Protein AF-A0A0D8XP62-F1 (afdb_monomer)

Secondary structure (DSSP, 8-state):
----TT--PPPHHHH--SS-----HHHHHHHHHHHHHHTHHHHHHHHHHHHHH--GGGGHHHHHHHHHHHHHHHHHHHHHSHHHHHHHHHHHHHH-TT--S--

Nearest PDB structures (foldseek):
  8b9z-assembly1_X  TM=9.110E-01  e=1.217E-06  Drosophila melanogaster
  8esz-assembly1_A8  TM=9.089E-01  e=1.151E-06  Drosophila melanogaster
  8ugn-assembly1_1X  TM=9.691E-01  e=1.317E-05  Sus scrofa
  7vz8-assembly1_u  TM=9.635E-01  e=1.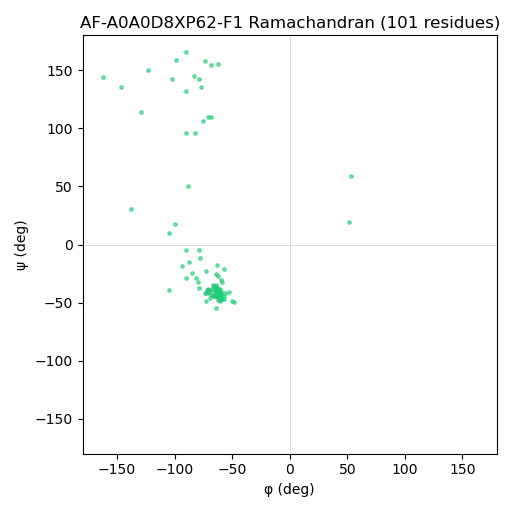940E-05  Sus scrofa
  8xnv-assembly1_X  TM=9.499E-01  e=1.276E-04  Mus musculus

Sequence (103 aa):
MAMSHDVILPSDEELTVPQEITLSTPWLKAVAPYMAKHCENVINEFMLRRKELQDPRKTLKEGAAVTACGIQFLQSLKKSCLNETDKLGNCIDNGSAKLYISP

Organism: Dictyocaulus viviparus (NCBI:txid29172)

InterPro domains:
  IPR016680 NADH dehydrogenase [ubiquinone] (complex I), alpha subcomplex, subunit 8 [PTHR13344] (15-97)

Mean predicted aligned error: 5.34 Å

Radius of gyration: 16.73 Å; Cα contacts (8 Å, |Δi|>4): 65; chains: 1; bounding box: 31×31×51 Å

Solvent-accessible surface area (backbone atoms only — not comparable to full-atom values): 6262 Å² total; per-residue (Å²): 133,84,90,54,93,87,62,86,72,81,55,72,75,76,67,61,64,99,67,77,87,89,63,56,70,36,46,46,58,60,45,41,71,60,49,49,66,75,37,38,70,50,47,50,52,35,55,48,51,42,67,73,64,72,42,73,80,83,38,45,70,43,48,51,50,37,49,52,46,50,49,56,50,51,58,50,42,58,75,74,45,43,72,61,50,50,54,48,13,54,46,19,59,74,69,36,100,81,49,55,93,64,136

pLDDT: mean 89.55, std 7.94, range [53.34, 96.75]

Foldseek 3Di:
DDDDPVDDDDDVVLVDQVDADPDDPLLCVLCVVVLCVQCVVLVVVLVVCCVVVVDVRVSSVSVSVSRVSSVVVVVVCCVPPVVVSVVSSVCQVPVDPVSDSDD

Structure (mmCIF, N/CA/C/O backbone):
data_AF-A0A0D8XP62-F1
#
_entry.id   AF-A0A0D8XP62-F1
#
loop_
_atom_site.group_PDB
_atom_site.id
_atom_site.type_symbol
_atom_site.label_atom_id
_atom_site.label_alt_id
_atom_site.label_comp_id
_atom_site.label_asym_id
_atom_site.label_entity_id
_atom_site.label_seq_id
_atom_site.pdbx_PDB_ins_code
_atom_site.Cartn_x
_atom_site.Cartn_y
_atom_site.Cartn_z
_atom_site.occupancy
_atom_site.B_iso_or_equiv
_atom_site.auth_seq_id
_atom_site.auth_comp_id
_atom_site.auth_asym_id
_atom_site.auth_atom_id
_atom_site.pdbx_PDB_model_num
ATOM 1 N N . MET A 1 1 ? -2.551 5.686 -25.147 1.00 57.47 1 MET A N 1
ATOM 2 C CA . MET A 1 1 ? -1.803 4.858 -26.117 1.00 57.47 1 MET A CA 1
ATOM 3 C C . MET A 1 1 ? -2.785 3.921 -26.787 1.00 57.47 1 MET A C 1
ATOM 5 O O . MET A 1 1 ? -3.505 3.239 -26.072 1.00 57.47 1 MET A O 1
ATOM 9 N N . ALA A 1 2 ? -2.857 3.924 -28.117 1.00 68.19 2 ALA A N 1
ATOM 10 C CA . ALA A 1 2 ? -3.522 2.851 -28.850 1.00 68.19 2 ALA A CA 1
ATOM 11 C C . ALA A 1 2 ? -2.583 1.632 -28.870 1.00 68.19 2 ALA A C 1
ATOM 13 O O . ALA A 1 2 ? -1.381 1.804 -29.065 1.00 68.19 2 ALA A O 1
ATOM 14 N N . MET A 1 3 ? -3.103 0.430 -28.618 1.00 68.94 3 MET A N 1
ATOM 15 C CA . MET A 1 3 ? -2.316 -0.807 -28.688 1.00 68.94 3 MET A CA 1
ATOM 16 C C . MET A 1 3 ? -2.095 -1.159 -30.168 1.00 68.94 3 MET A C 1
ATOM 18 O O . MET A 1 3 ? -3.044 -1.559 -30.840 1.00 68.94 3 MET A O 1
ATOM 22 N N . SER A 1 4 ? -0.880 -0.969 -30.693 1.00 80.19 4 SER A N 1
ATOM 23 C CA . SER A 1 4 ? -0.489 -1.453 -32.028 1.00 80.19 4 SER A CA 1
ATOM 24 C C . SER A 1 4 ? 0.107 -2.865 -31.947 1.00 80.19 4 SER A C 1
ATOM 26 O O . SER A 1 4 ? 0.445 -3.340 -30.865 1.00 80.19 4 SER A O 1
ATOM 28 N N . HIS A 1 5 ? 0.235 -3.558 -33.082 1.00 75.31 5 HIS A N 1
ATOM 29 C CA . HIS A 1 5 ? 0.792 -4.920 -33.138 1.00 75.31 5 HIS A CA 1
ATOM 30 C C . HIS A 1 5 ? 2.265 -5.016 -32.699 1.00 75.31 5 HIS A C 1
ATOM 32 O O . HIS A 1 5 ? 2.713 -6.092 -32.321 1.00 75.31 5 HIS A O 1
ATOM 38 N N . ASP A 1 6 ? 2.994 -3.900 -32.670 1.00 77.69 6 ASP A N 1
ATOM 39 C CA . ASP A 1 6 ? 4.413 -3.844 -32.276 1.00 77.69 6 ASP A CA 1
ATOM 40 C C . ASP A 1 6 ? 4.624 -3.877 -30.750 1.00 77.69 6 ASP A C 1
ATOM 42 O O . ASP A 1 6 ? 5.746 -3.886 -30.242 1.00 77.69 6 ASP A O 1
ATOM 46 N N . VAL A 1 7 ? 3.532 -3.850 -29.990 1.00 80.81 7 VAL A N 1
ATOM 47 C CA . VAL A 1 7 ? 3.531 -3.705 -28.540 1.00 80.81 7 VAL A CA 1
ATOM 48 C C . VAL A 1 7 ? 3.593 -5.091 -27.887 1.00 80.81 7 VAL A C 1
ATOM 50 O O . VAL A 1 7 ? 2.569 -5.727 -27.661 1.00 80.81 7 VAL A O 1
ATOM 53 N N . ILE A 1 8 ? 4.799 -5.543 -27.524 1.00 83.00 8 ILE A N 1
ATOM 54 C CA . ILE A 1 8 ? 5.026 -6.856 -26.884 1.00 83.00 8 ILE A CA 1
ATOM 55 C C . ILE A 1 8 ? 4.497 -6.843 -25.446 1.00 83.00 8 ILE A C 1
ATOM 57 O O . ILE A 1 8 ? 5.049 -6.161 -24.575 1.00 83.00 8 ILE A O 1
ATOM 61 N N . LEU A 1 9 ? 3.407 -7.566 -25.203 1.00 86.06 9 LEU A N 1
ATOM 62 C CA . LEU A 1 9 ? 2.830 -7.744 -23.873 1.00 86.06 9 LEU A CA 1
ATOM 63 C C . LEU A 1 9 ? 3.554 -8.873 -23.119 1.00 86.06 9 LEU A C 1
ATOM 65 O O . LEU A 1 9 ? 3.968 -9.844 -23.754 1.00 86.06 9 LEU A O 1
ATOM 69 N N . PRO A 1 10 ? 3.719 -8.741 -21.792 1.00 86.88 10 PRO A N 1
ATOM 70 C CA . PRO A 1 10 ? 4.232 -9.823 -20.954 1.00 86.88 10 PRO A CA 1
ATOM 71 C C . PRO A 1 10 ? 3.287 -11.031 -20.998 1.00 86.88 10 PRO A C 1
ATOM 73 O O . PRO A 1 10 ? 2.095 -10.878 -21.280 1.00 86.88 10 PRO A O 1
ATOM 76 N N . SER A 1 11 ? 3.818 -12.222 -20.725 1.00 88.62 11 SER A N 1
ATOM 77 C CA . SER A 1 11 ? 3.004 -13.438 -20.623 1.00 88.62 11 SER A CA 1
ATOM 78 C C . SER A 1 11 ? 2.191 -13.453 -19.323 1.00 88.62 11 SER A C 1
ATOM 80 O O . SER A 1 11 ? 2.558 -12.808 -18.340 1.00 88.62 11 SER A O 1
ATOM 82 N N . ASP A 1 12 ? 1.103 -14.228 -19.287 1.00 85.81 12 ASP A N 1
ATOM 83 C CA . ASP A 1 12 ? 0.270 -14.367 -18.081 1.00 85.81 12 ASP A CA 1
ATOM 84 C C . ASP A 1 12 ? 1.063 -14.926 -16.884 1.00 85.81 12 ASP A C 1
ATOM 86 O O . ASP A 1 12 ? 0.812 -14.557 -15.738 1.00 85.81 12 ASP A O 1
ATOM 90 N N . GLU A 1 13 ? 2.077 -15.754 -17.146 1.00 86.19 13 GLU A N 1
ATOM 91 C CA . GLU A 1 13 ? 2.974 -16.302 -16.121 1.00 86.19 13 GLU A CA 1
ATOM 92 C C . GLU A 1 13 ? 3.833 -15.215 -15.451 1.00 86.19 13 GLU A C 1
ATOM 94 O O . GLU A 1 13 ? 4.087 -15.265 -14.246 1.00 86.19 13 GLU A O 1
ATOM 99 N N . GLU A 1 14 ? 4.256 -14.194 -16.202 1.00 82.06 14 GLU A N 1
ATOM 100 C CA . GLU A 1 14 ? 5.008 -13.055 -15.657 1.00 82.06 14 GLU A CA 1
ATOM 101 C C . GLU A 1 14 ? 4.127 -12.118 -14.819 1.00 82.06 14 GLU A C 1
ATOM 103 O O . GLU A 1 14 ? 4.631 -11.377 -13.971 1.00 82.06 14 GLU A O 1
ATOM 108 N N . LEU A 1 15 ? 2.814 -12.146 -15.053 1.00 85.31 15 LEU A N 1
ATOM 109 C CA . LEU A 1 15 ? 1.817 -11.373 -14.314 1.00 85.31 15 LEU A CA 1
ATOM 110 C C . LEU A 1 15 ? 1.369 -12.078 -13.030 1.00 85.31 15 LEU A C 1
ATOM 112 O O . LEU A 1 15 ? 0.922 -11.410 -12.095 1.00 85.31 15 LEU A O 1
ATOM 116 N N . THR A 1 16 ? 1.488 -13.407 -12.957 1.00 83.62 16 THR A N 1
ATOM 117 C CA . THR A 1 16 ? 1.081 -14.160 -11.769 1.00 83.62 16 THR A CA 1
ATOM 118 C C . THR A 1 16 ? 1.989 -13.886 -10.574 1.00 83.62 16 THR A C 1
ATOM 120 O O . THR A 1 16 ? 3.128 -14.342 -10.494 1.00 83.62 16 THR A O 1
ATOM 123 N N . VAL A 1 17 ? 1.444 -13.176 -9.587 1.00 83.88 17 VAL A N 1
ATOM 124 C CA . VAL A 1 17 ? 2.041 -13.038 -8.256 1.00 83.88 17 VAL A CA 1
ATOM 125 C C . VAL A 1 17 ? 1.506 -14.177 -7.376 1.00 83.88 17 VAL A C 1
ATOM 127 O O . VAL A 1 17 ? 0.297 -14.397 -7.350 1.00 83.88 17 VAL A O 1
ATOM 130 N N . PRO A 1 18 ? 2.358 -14.911 -6.630 1.00 80.94 18 PRO A N 1
ATOM 131 C CA . PRO A 1 18 ? 1.935 -16.100 -5.882 1.00 80.94 18 PRO A CA 1
ATOM 132 C C . PRO A 1 18 ? 0.898 -15.808 -4.792 1.00 80.94 18 PRO A C 1
ATOM 134 O O . PRO A 1 18 ? 0.118 -16.687 -4.429 1.00 80.94 18 PRO A O 1
ATOM 137 N N . GLN A 1 19 ? 0.891 -14.588 -4.253 1.00 87.31 19 GLN A N 1
ATOM 138 C CA . GLN A 1 19 ? -0.124 -14.145 -3.313 1.00 87.31 19 GLN A CA 1
ATOM 139 C C . GLN A 1 19 ? -0.397 -12.652 -3.491 1.00 87.31 19 GLN A C 1
ATOM 141 O O . GLN A 1 19 ? 0.528 -11.852 -3.621 1.00 87.31 19 GLN A O 1
ATOM 146 N N . GLU A 1 20 ? -1.677 -12.291 -3.489 1.00 89.88 20 GLU A N 1
ATOM 147 C CA . GLU A 1 20 ? -2.140 -10.908 -3.571 1.00 89.88 20 GLU A CA 1
ATOM 148 C C . GLU A 1 20 ? -2.499 -10.351 -2.190 1.00 89.88 20 GLU A C 1
ATOM 150 O O . GLU A 1 20 ? -2.780 -11.087 -1.239 1.00 89.88 20 GLU A O 1
ATOM 155 N N . ILE A 1 21 ? -2.515 -9.022 -2.077 1.00 90.50 21 ILE A N 1
ATOM 156 C CA . ILE A 1 21 ? -2.970 -8.332 -0.869 1.00 90.50 21 ILE A CA 1
ATOM 157 C C . ILE A 1 21 ? -4.499 -8.252 -0.904 1.00 9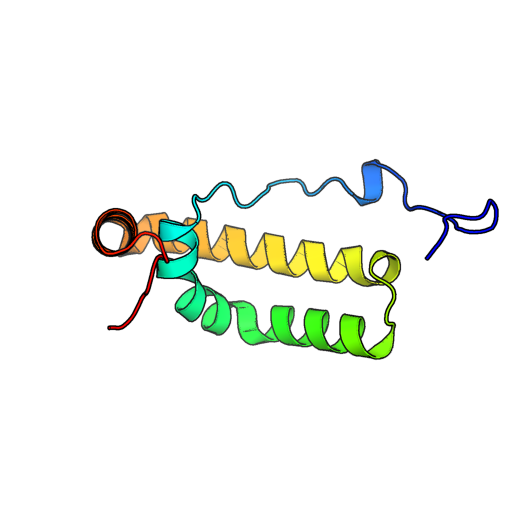0.50 21 ILE A C 1
ATOM 159 O O . ILE A 1 21 ? -5.081 -7.346 -1.493 1.00 90.50 21 ILE A O 1
ATOM 163 N N . THR A 1 22 ? -5.159 -9.197 -0.240 1.00 89.31 22 THR A N 1
ATOM 164 C CA . THR A 1 22 ? -6.626 -9.304 -0.191 1.00 89.31 22 THR A CA 1
ATOM 165 C C . THR A 1 22 ? -7.237 -8.498 0.963 1.00 89.31 22 THR A C 1
ATOM 167 O O . THR A 1 22 ? -8.004 -9.032 1.767 1.00 89.31 22 THR A O 1
ATOM 170 N N . LEU A 1 23 ? -6.863 -7.224 1.100 1.00 89.94 23 LEU A N 1
ATOM 171 C CA . LEU A 1 23 ? -7.422 -6.326 2.117 1.00 89.94 23 LEU A CA 1
ATOM 172 C C . LEU A 1 23 ? -8.458 -5.382 1.514 1.00 89.94 23 LEU A C 1
ATOM 174 O O . LEU A 1 23 ? -8.279 -4.855 0.417 1.00 89.94 23 LEU A O 1
ATOM 178 N N . SER A 1 24 ? -9.516 -5.108 2.272 1.00 91.56 24 SER A N 1
ATOM 179 C CA . SER A 1 24 ? -10.451 -4.037 1.941 1.00 91.56 24 SER A CA 1
ATOM 180 C C . SER A 1 24 ? -9.776 -2.669 2.100 1.00 91.56 24 SER A C 1
ATOM 182 O O . SER A 1 24 ? -8.834 -2.487 2.878 1.00 91.56 24 SER A O 1
ATOM 184 N N . THR A 1 25 ? -10.268 -1.673 1.364 1.00 91.69 25 THR A N 1
ATOM 185 C CA . THR A 1 25 ? -9.712 -0.312 1.365 1.00 91.69 25 THR A CA 1
ATOM 186 C C . THR A 1 25 ? -9.567 0.332 2.757 1.00 91.69 25 THR A C 1
ATOM 188 O O . THR A 1 25 ? -8.530 0.963 2.974 1.00 91.69 25 THR A O 1
ATOM 191 N N . PRO A 1 26 ? -10.512 0.194 3.716 1.00 92.88 26 PRO A N 1
ATOM 192 C CA . PRO A 1 26 ? -10.370 0.797 5.046 1.00 92.88 26 PRO A CA 1
ATOM 193 C C . PRO A 1 26 ? -9.190 0.214 5.830 1.00 92.88 26 PRO A C 1
ATOM 195 O O . PRO A 1 26 ? -8.385 0.958 6.391 1.00 92.88 26 PRO A O 1
ATOM 198 N N . TRP A 1 27 ? -9.037 -1.112 5.810 1.00 92.75 27 TRP A N 1
ATOM 199 C CA . TRP A 1 27 ? -7.933 -1.801 6.477 1.00 92.75 27 TRP A CA 1
ATOM 200 C C . TRP A 1 27 ? -6.604 -1.516 5.788 1.00 92.75 27 TRP A C 1
ATOM 202 O O . TRP A 1 27 ? -5.610 -1.270 6.465 1.00 92.75 27 TRP A O 1
ATOM 212 N N . LEU A 1 28 ? -6.581 -1.467 4.452 1.00 93.19 28 LEU A N 1
ATOM 213 C CA . LEU A 1 28 ? -5.377 -1.090 3.716 1.00 93.19 28 LEU A CA 1
ATOM 214 C C . LEU A 1 28 ? -4.930 0.331 4.079 1.00 93.19 28 LEU A C 1
ATOM 216 O O . LEU A 1 28 ? -3.746 0.564 4.306 1.00 93.19 28 LEU A O 1
ATOM 220 N N . LYS A 1 29 ? -5.871 1.274 4.191 1.00 91.88 29 LYS A N 1
ATOM 221 C CA . LYS A 1 29 ? -5.591 2.642 4.642 1.00 91.88 29 LYS A CA 1
ATOM 222 C C . LYS A 1 29 ? -5.058 2.675 6.076 1.00 91.88 29 LYS A C 1
ATOM 224 O O . LYS A 1 29 ? -4.069 3.360 6.319 1.00 91.88 29 LYS A O 1
ATOM 229 N N . ALA A 1 30 ? -5.646 1.903 6.990 1.00 92.25 30 ALA A N 1
ATOM 230 C CA . ALA A 1 30 ? -5.181 1.806 8.376 1.00 92.25 30 ALA A CA 1
ATOM 231 C C . ALA A 1 30 ? -3.702 1.389 8.475 1.00 92.25 30 ALA A C 1
ATOM 233 O O . ALA A 1 30 ? -2.945 1.940 9.272 1.00 92.25 30 ALA A O 1
ATOM 234 N N . VAL A 1 31 ? -3.279 0.430 7.645 1.00 93.38 31 VAL A N 1
ATOM 235 C CA . VAL A 1 31 ? -1.931 -0.162 7.706 1.00 93.38 31 VAL A CA 1
ATOM 236 C C . VAL A 1 31 ? -0.916 0.500 6.773 1.00 93.38 31 VAL A C 1
ATOM 238 O O . VAL A 1 31 ? 0.288 0.359 6.989 1.00 93.38 31 VAL A O 1
ATOM 241 N N . ALA A 1 32 ? -1.375 1.242 5.761 1.00 92.69 32 ALA A N 1
ATOM 242 C CA . ALA A 1 32 ? -0.546 1.882 4.740 1.00 92.69 32 ALA A CA 1
ATOM 243 C C . ALA A 1 32 ? 0.652 2.686 5.282 1.00 92.69 32 ALA A C 1
ATOM 245 O O . ALA A 1 32 ? 1.755 2.454 4.785 1.00 92.69 32 ALA A O 1
ATOM 246 N N . PRO A 1 33 ? 0.517 3.592 6.275 1.00 92.12 33 PRO A N 1
ATOM 247 C CA . PRO A 1 33 ? 1.664 4.370 6.754 1.00 92.12 33 PRO A CA 1
ATOM 248 C C . PRO A 1 33 ? 2.744 3.491 7.403 1.00 92.12 33 PRO A C 1
ATOM 250 O O . PRO A 1 33 ? 3.938 3.737 7.232 1.00 92.12 33 PRO A O 1
ATOM 253 N N . TYR A 1 34 ? 2.342 2.427 8.098 1.00 93.25 34 TYR A N 1
ATOM 254 C CA . TYR A 1 34 ? 3.268 1.488 8.730 1.00 93.25 34 TYR A CA 1
ATOM 255 C C . TYR A 1 34 ? 3.946 0.585 7.699 1.00 93.25 34 TYR A C 1
ATOM 257 O O . TYR A 1 34 ? 5.159 0.382 7.753 1.00 93.25 34 TYR A O 1
ATOM 265 N N . MET A 1 35 ? 3.181 0.107 6.715 1.00 94.69 35 MET A N 1
ATOM 266 C CA . MET A 1 35 ? 3.710 -0.672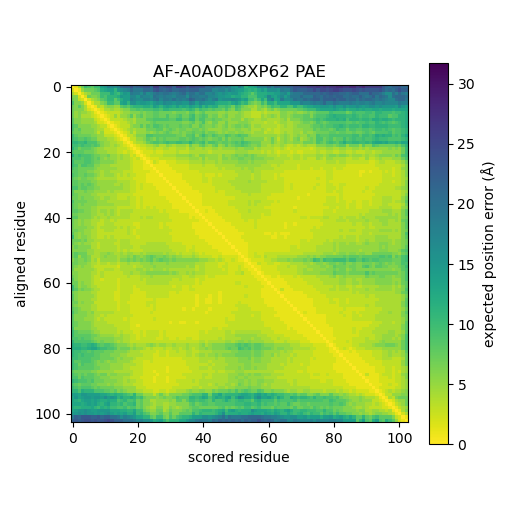 5.599 1.00 94.69 35 MET A CA 1
ATOM 267 C C . MET A 1 35 ? 4.703 0.151 4.772 1.00 94.69 35 MET A C 1
ATOM 269 O O . MET A 1 35 ? 5.760 -0.358 4.408 1.00 94.69 35 MET A O 1
ATOM 273 N N . ALA A 1 36 ? 4.406 1.432 4.529 1.00 94.06 36 ALA A N 1
ATOM 274 C CA . ALA A 1 36 ? 5.300 2.346 3.825 1.00 94.06 36 ALA A CA 1
ATOM 275 C C . ALA A 1 36 ? 6.638 2.498 4.553 1.00 94.06 36 ALA A C 1
ATOM 277 O O . ALA A 1 36 ? 7.683 2.486 3.909 1.00 94.06 36 ALA A O 1
ATOM 278 N N . LYS A 1 37 ? 6.620 2.580 5.891 1.00 95.25 37 LYS A N 1
ATOM 279 C CA . LYS A 1 37 ? 7.856 2.658 6.671 1.00 95.25 37 LYS A CA 1
ATOM 280 C C . LYS A 1 37 ? 8.637 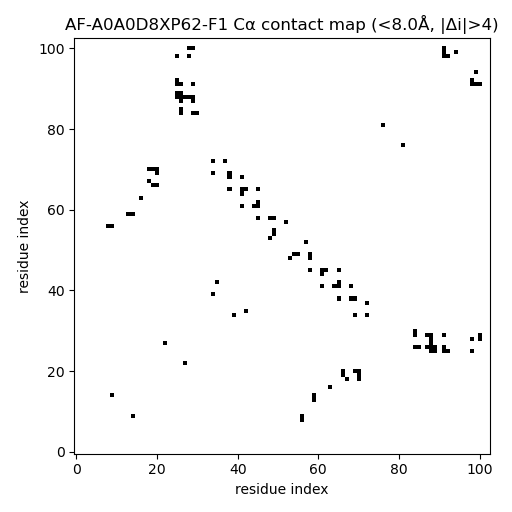1.345 6.673 1.00 95.25 37 LYS A C 1
ATOM 282 O O . LYS A 1 37 ? 9.861 1.363 6.602 1.00 95.25 37 LYS A O 1
ATOM 287 N N . HIS A 1 38 ? 7.943 0.212 6.760 1.00 95.81 38 HIS A N 1
ATOM 288 C CA . HIS A 1 38 ? 8.582 -1.103 6.794 1.00 95.81 38 HIS A CA 1
ATOM 289 C C . HIS A 1 38 ? 9.211 -1.483 5.445 1.00 95.81 38 HIS A C 1
ATOM 291 O O . HIS A 1 38 ? 10.332 -1.980 5.401 1.00 95.81 38 HIS A O 1
ATOM 297 N N . CYS A 1 39 ? 8.509 -1.205 4.346 1.00 96.75 39 CYS A N 1
ATOM 298 C CA . CYS A 1 39 ? 8.910 -1.560 2.984 1.00 96.75 39 CYS A CA 1
ATOM 299 C C . CYS A 1 39 ? 9.552 -0.393 2.212 1.00 96.75 39 CYS A C 1
ATOM 301 O O . CYS A 1 39 ? 9.637 -0.448 0.985 1.00 96.75 39 CYS A O 1
ATOM 303 N N . GLU A 1 40 ? 10.009 0.653 2.909 1.00 96.31 40 GLU A N 1
ATOM 304 C CA . GLU A 1 40 ? 10.483 1.922 2.335 1.00 96.31 40 GLU A CA 1
ATOM 305 C C . GLU A 1 40 ? 11.511 1.716 1.212 1.00 96.31 40 GLU A C 1
ATOM 307 O O . GLU A 1 40 ? 11.346 2.243 0.114 1.00 96.31 40 GLU A O 1
ATOM 312 N N . ASN A 1 41 ? 12.528 0.883 1.446 1.00 96.00 41 ASN A N 1
ATOM 313 C CA . ASN A 1 41 ? 13.597 0.637 0.474 1.00 96.00 41 ASN A CA 1
ATOM 314 C C . ASN A 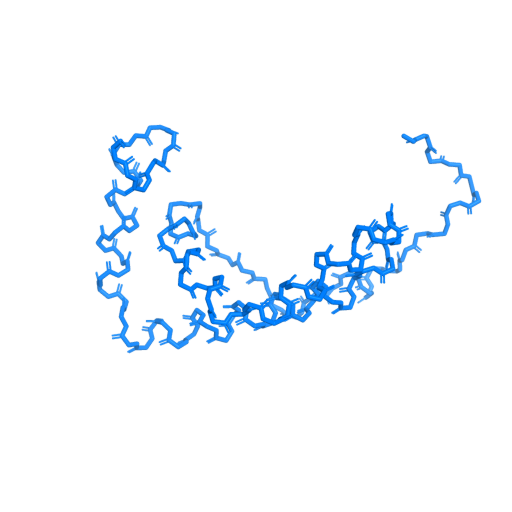1 41 ? 13.072 0.025 -0.835 1.00 96.00 41 ASN A C 1
ATOM 316 O O . ASN A 1 41 ? 13.419 0.489 -1.919 1.00 96.00 41 ASN A O 1
ATOM 320 N N . VAL A 1 42 ? 12.204 -0.985 -0.732 1.00 96.25 42 VAL A N 1
ATOM 321 C CA . VAL A 1 42 ? 11.654 -1.714 -1.888 1.00 96.25 42 VAL A CA 1
ATOM 322 C C . VAL A 1 42 ? 10.672 -0.834 -2.662 1.00 96.25 42 VAL A C 1
ATOM 324 O O . VAL A 1 42 ? 10.681 -0.806 -3.892 1.00 96.25 42 VAL A O 1
ATOM 327 N N . ILE A 1 43 ? 9.849 -0.064 -1.942 1.00 95.81 43 ILE A N 1
ATOM 328 C CA . ILE A 1 43 ? 8.903 0.884 -2.539 1.00 95.81 43 ILE A CA 1
ATOM 329 C C . ILE A 1 43 ? 9.656 1.992 -3.277 1.00 95.81 43 ILE A C 1
ATOM 331 O O . ILE A 1 43 ? 9.295 2.324 -4.406 1.00 95.81 43 ILE A O 1
ATOM 335 N N . ASN A 1 44 ? 10.710 2.546 -2.678 1.00 96.19 44 ASN A N 1
ATOM 336 C CA . ASN A 1 44 ? 11.507 3.597 -3.300 1.00 96.19 44 ASN A CA 1
ATOM 337 C C . ASN A 1 44 ? 12.187 3.109 -4.583 1.00 96.19 44 ASN A C 1
ATOM 339 O O . ASN A 1 44 ? 12.162 3.827 -5.581 1.00 96.19 44 ASN A O 1
ATOM 343 N N . GLU A 1 45 ? 12.727 1.887 -4.597 1.00 95.88 45 GLU A N 1
ATOM 344 C CA . GLU A 1 45 ? 13.309 1.302 -5.809 1.00 95.88 45 GLU A CA 1
ATOM 345 C C . GLU A 1 45 ? 12.262 1.137 -6.922 1.00 95.88 45 GLU A C 1
ATOM 347 O O . GLU A 1 45 ? 12.486 1.572 -8.055 1.00 95.88 45 GLU A O 1
ATOM 352 N N . PHE A 1 46 ? 11.089 0.583 -6.597 1.00 96.50 46 PHE A N 1
ATOM 353 C CA . PHE A 1 46 ? 9.991 0.446 -7.556 1.00 96.50 46 PHE A CA 1
ATOM 354 C C . PHE A 1 46 ? 9.545 1.805 -8.115 1.00 96.50 46 PHE A C 1
ATOM 356 O O . PHE A 1 46 ? 9.397 1.970 -9.329 1.00 96.50 46 PHE A O 1
ATOM 363 N N . MET A 1 47 ? 9.359 2.800 -7.244 1.00 95.56 47 MET A N 1
ATOM 364 C CA . MET A 1 47 ? 8.917 4.137 -7.645 1.00 95.56 47 MET A CA 1
ATOM 365 C C . MET A 1 47 ? 9.970 4.865 -8.487 1.00 95.56 47 MET A C 1
ATOM 367 O O . MET A 1 47 ? 9.604 5.558 -9.441 1.00 95.56 47 MET A O 1
ATOM 371 N N . LEU A 1 48 ? 11.260 4.684 -8.183 1.00 95.56 48 LEU A N 1
ATOM 372 C CA . LEU A 1 48 ? 12.360 5.237 -8.971 1.00 95.56 48 LEU A CA 1
ATOM 373 C C . LEU A 1 48 ? 12.375 4.630 -10.377 1.00 95.56 48 LEU A C 1
ATOM 375 O O . LEU A 1 48 ? 12.250 5.371 -11.353 1.00 95.56 48 LEU A O 1
ATOM 379 N N . ARG A 1 49 ? 12.411 3.294 -10.493 1.00 94.25 49 ARG A N 1
ATOM 380 C CA . ARG A 1 49 ? 12.433 2.618 -11.802 1.00 94.25 49 ARG A CA 1
ATOM 381 C C . ARG A 1 49 ? 11.202 2.933 -12.637 1.00 94.25 49 ARG A C 1
ATOM 383 O O . ARG A 1 49 ? 11.310 3.153 -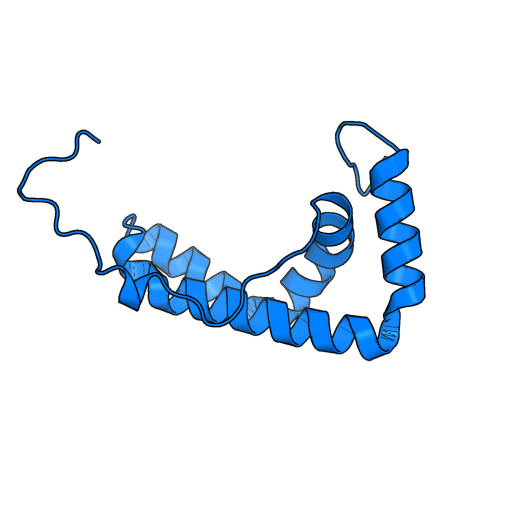13.841 1.00 94.25 49 ARG A O 1
ATOM 390 N N . ARG A 1 50 ? 10.026 3.007 -12.009 1.00 94.94 50 ARG A N 1
ATOM 391 C CA . ARG A 1 50 ? 8.787 3.395 -12.691 1.00 94.94 50 ARG A CA 1
ATOM 392 C C . ARG A 1 50 ? 8.870 4.806 -13.271 1.00 94.94 50 ARG A C 1
ATOM 394 O O . ARG A 1 50 ? 8.353 5.043 -14.363 1.00 94.94 50 ARG A O 1
ATOM 401 N N . LYS A 1 51 ? 9.511 5.737 -12.559 1.00 94.69 51 LYS A N 1
ATOM 402 C CA . LYS A 1 51 ? 9.704 7.114 -13.025 1.00 94.69 51 LYS A CA 1
ATOM 403 C C . LYS A 1 51 ? 10.722 7.200 -14.165 1.00 94.69 51 LYS A C 1
ATOM 405 O O . LYS A 1 51 ? 10.497 7.974 -15.091 1.00 94.69 51 LYS A O 1
ATOM 410 N N . GLU A 1 52 ? 11.801 6.424 -14.098 1.00 94.81 52 GLU A N 1
ATOM 411 C CA . GLU A 1 52 ? 12.872 6.405 -15.104 1.00 94.81 52 GLU A CA 1
ATOM 412 C C . GLU A 1 52 ? 12.442 5.726 -16.408 1.00 94.81 52 GLU A C 1
ATOM 414 O O . GLU A 1 52 ? 12.638 6.275 -17.489 1.00 94.81 52 GLU A O 1
ATOM 419 N N . LEU A 1 53 ? 11.840 4.539 -16.312 1.00 91.56 53 LEU A N 1
ATOM 420 C CA . LEU A 1 53 ? 11.502 3.718 -17.476 1.00 91.56 53 LEU A CA 1
ATOM 421 C C . LEU A 1 53 ? 10.203 4.157 -18.154 1.00 91.56 53 LEU A C 1
ATOM 423 O O . LEU A 1 53 ? 10.041 3.917 -19.348 1.00 91.56 53 LEU A O 1
ATOM 427 N N . GLN A 1 54 ? 9.272 4.746 -17.392 1.00 89.88 54 GLN A N 1
ATOM 428 C CA . GLN A 1 54 ? 7.921 5.128 -17.834 1.00 89.88 54 GLN A CA 1
ATOM 429 C C . GLN A 1 54 ? 7.123 4.006 -18.530 1.00 89.88 54 GLN A C 1
ATOM 431 O O . GLN A 1 54 ? 6.128 4.269 -19.202 1.00 89.88 54 GLN A O 1
ATOM 436 N N . ASP A 1 55 ? 7.523 2.750 -18.330 1.00 88.06 55 ASP A N 1
ATOM 437 C CA . ASP A 1 55 ? 6.899 1.561 -18.901 1.00 88.06 55 ASP A CA 1
ATOM 438 C C . ASP A 1 55 ? 6.621 0.545 -17.780 1.00 88.06 55 ASP A C 1
ATOM 440 O O . ASP A 1 55 ? 7.570 0.029 -17.178 1.00 88.06 55 ASP A O 1
ATOM 444 N N . PRO A 1 56 ? 5.344 0.239 -17.476 1.00 88.06 56 PRO A N 1
ATOM 445 C CA . PRO A 1 56 ? 4.989 -0.652 -16.374 1.00 88.06 56 PRO A CA 1
ATOM 446 C C . PRO A 1 56 ? 5.480 -2.094 -16.571 1.00 88.06 56 PRO A C 1
ATOM 448 O O . PRO A 1 56 ? 5.720 -2.788 -15.582 1.00 88.06 56 PRO A O 1
ATOM 451 N N . ARG A 1 57 ? 5.679 -2.548 -17.817 1.00 89.12 57 ARG A N 1
ATOM 452 C CA . ARG A 1 57 ? 6.077 -3.938 -18.123 1.00 89.12 57 ARG A CA 1
ATOM 453 C C . ARG A 1 57 ? 7.472 -4.258 -17.613 1.00 89.12 57 ARG A C 1
ATOM 455 O O . ARG A 1 57 ? 7.744 -5.358 -17.150 1.00 89.12 57 ARG A O 1
ATOM 462 N N . LYS A 1 58 ? 8.352 -3.262 -17.655 1.00 89.12 58 LYS A N 1
ATOM 463 C CA . LYS A 1 58 ? 9.739 -3.391 -17.204 1.00 89.12 58 LYS A CA 1
ATOM 464 C C . LYS A 1 58 ? 9.873 -3.331 -15.683 1.00 89.12 58 LYS A C 1
ATOM 466 O O . LYS A 1 58 ? 10.940 -3.654 -15.180 1.00 89.12 58 LYS A O 1
ATOM 471 N N . THR A 1 59 ? 8.808 -2.938 -14.978 1.00 92.12 59 THR A N 1
ATOM 472 C CA . THR A 1 59 ? 8.784 -2.781 -13.515 1.00 92.12 59 THR A CA 1
ATOM 473 C C . THR A 1 59 ? 8.035 -3.892 -12.773 1.00 92.12 59 THR A C 1
ATOM 475 O O . THR A 1 59 ? 7.745 -3.765 -11.583 1.00 92.12 59 THR A O 1
ATOM 478 N N . LEU A 1 60 ? 7.656 -4.972 -13.470 1.00 91.88 60 LEU A N 1
ATOM 479 C CA . LEU A 1 60 ? 6.860 -6.060 -12.886 1.00 91.88 60 LEU A CA 1
ATOM 480 C C . LEU A 1 60 ? 7.606 -6.795 -11.764 1.00 91.88 60 LEU A C 1
ATOM 482 O O . LEU A 1 60 ? 7.000 -7.150 -10.755 1.00 91.88 60 LEU A O 1
ATOM 486 N N . LYS A 1 61 ? 8.926 -6.970 -11.896 1.00 91.19 61 LYS A N 1
ATOM 487 C CA . LYS A 1 61 ? 9.753 -7.681 -10.906 1.00 91.19 61 LYS A CA 1
ATOM 488 C C . LYS A 1 61 ? 9.815 -6.931 -9.576 1.00 91.19 61 LYS A C 1
ATOM 490 O O . LYS A 1 61 ? 9.667 -7.517 -8.508 1.00 91.19 61 LYS A O 1
ATOM 495 N N . GLU A 1 62 ? 10.003 -5.624 -9.648 1.00 93.19 62 GLU A N 1
ATOM 496 C CA . GLU A 1 62 ? 10.065 -4.719 -8.507 1.00 93.19 62 GLU A CA 1
ATOM 497 C C . GLU A 1 62 ? 8.676 -4.562 -7.885 1.00 93.19 62 GLU A C 1
ATOM 499 O O . GLU A 1 62 ? 8.545 -4.568 -6.663 1.00 93.19 62 GLU A O 1
ATOM 504 N N . GLY A 1 63 ? 7.624 -4.513 -8.709 1.00 92.62 63 GLY A N 1
ATOM 505 C CA . GLY A 1 63 ? 6.239 -4.547 -8.238 1.00 92.62 63 GLY A CA 1
ATOM 506 C C . GLY A 1 63 ? 5.925 -5.820 -7.445 1.00 92.62 63 G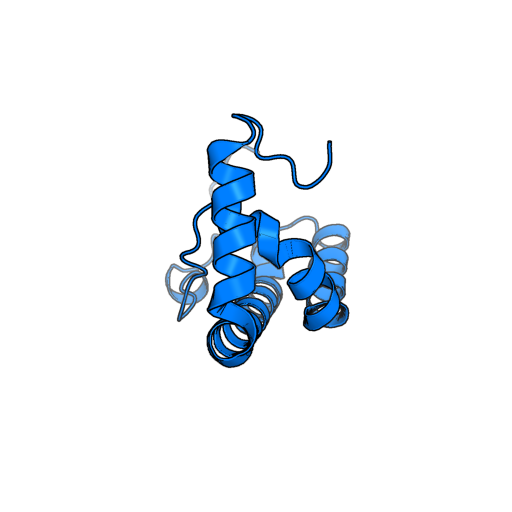LY A C 1
ATOM 507 O O . GLY A 1 63 ? 5.367 -5.743 -6.350 1.00 92.62 63 GLY A O 1
ATOM 508 N N . ALA A 1 64 ? 6.352 -6.986 -7.939 1.00 93.12 64 ALA A N 1
ATOM 509 C CA . ALA A 1 64 ? 6.211 -8.252 -7.222 1.00 93.12 64 ALA A CA 1
ATOM 510 C C . ALA A 1 64 ? 6.9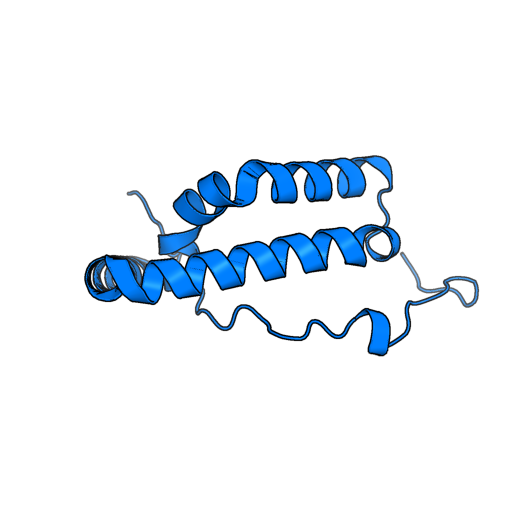76 -8.249 -5.886 1.00 93.12 64 ALA A C 1
ATOM 512 O O . ALA A 1 64 ? 6.458 -8.739 -4.880 1.00 93.12 64 ALA A O 1
ATOM 513 N N . ALA A 1 65 ? 8.167 -7.641 -5.839 1.00 93.62 65 ALA A N 1
ATOM 514 C CA . ALA A 1 65 ? 8.931 -7.479 -4.602 1.00 93.62 65 ALA A CA 1
ATOM 515 C C . ALA A 1 65 ? 8.210 -6.581 -3.577 1.00 93.62 65 ALA A C 1
ATOM 517 O O . ALA A 1 65 ? 8.185 -6.907 -2.387 1.00 93.62 65 ALA A O 1
ATOM 518 N N . VAL A 1 66 ? 7.573 -5.490 -4.023 1.00 94.94 66 VAL A N 1
ATOM 519 C CA . VAL A 1 66 ? 6.742 -4.632 -3.157 1.00 94.94 66 VAL A CA 1
ATOM 520 C C . VAL A 1 66 ? 5.573 -5.427 -2.571 1.00 94.94 66 VAL A C 1
ATOM 522 O O . VAL A 1 66 ? 5.355 -5.385 -1.359 1.00 94.94 66 VAL A O 1
ATOM 525 N N . THR A 1 67 ? 4.853 -6.192 -3.397 1.00 94.25 67 THR A N 1
ATOM 526 C CA . THR A 1 67 ? 3.727 -7.024 -2.942 1.00 94.25 67 THR A CA 1
ATOM 527 C C . THR A 1 67 ? 4.180 -8.088 -1.943 1.00 94.25 67 THR A C 1
ATOM 529 O O . THR A 1 67 ? 3.548 -8.265 -0.900 1.00 94.25 67 THR A O 1
ATOM 532 N N . ALA A 1 68 ? 5.317 -8.742 -2.199 1.00 94.31 68 ALA A N 1
ATOM 533 C CA . ALA A 1 68 ? 5.897 -9.721 -1.284 1.00 94.31 68 ALA A CA 1
ATOM 534 C C . ALA A 1 68 ? 6.259 -9.100 0.078 1.00 94.31 68 ALA A C 1
ATOM 536 O O . ALA A 1 68 ? 5.927 -9.673 1.118 1.00 94.31 68 ALA A O 1
ATOM 537 N N . CYS A 1 69 ? 6.870 -7.908 0.089 1.00 95.56 69 CYS A N 1
ATOM 538 C CA . CYS A 1 69 ? 7.167 -7.181 1.327 1.00 95.56 69 CYS A CA 1
ATOM 539 C C . CYS A 1 69 ? 5.886 -6.810 2.090 1.00 95.56 69 CYS A C 1
ATOM 541 O O . CYS A 1 69 ? 5.793 -7.028 3.300 1.00 95.56 69 CYS A O 1
ATOM 543 N N . GLY A 1 70 ? 4.865 -6.319 1.378 1.00 95.00 70 GLY A N 1
ATOM 544 C CA . GLY A 1 70 ? 3.563 -6.003 1.961 1.00 95.00 70 GLY A CA 1
ATOM 545 C C . GLY A 1 70 ? 2.924 -7.212 2.644 1.00 95.00 70 GLY A C 1
ATOM 546 O O . GLY A 1 70 ? 2.467 -7.109 3.778 1.00 95.00 70 GLY A O 1
ATOM 547 N N . ILE A 1 71 ? 2.959 -8.388 2.015 1.00 94.94 71 ILE A N 1
ATOM 548 C CA . ILE A 1 71 ? 2.390 -9.614 2.593 1.00 94.94 71 ILE A CA 1
ATOM 549 C C . ILE A 1 71 ? 3.139 -10.050 3.849 1.00 94.94 71 ILE A C 1
ATOM 551 O O . ILE A 1 71 ? 2.500 -10.373 4.851 1.00 94.94 71 ILE A O 1
ATOM 555 N N . GLN A 1 72 ? 4.472 -10.031 3.832 1.00 94.25 72 GLN A N 1
ATOM 556 C CA . GLN A 1 72 ? 5.273 -10.359 5.015 1.00 94.25 72 GLN A CA 1
ATOM 557 C C . GLN A 1 72 ? 4.958 -9.413 6.180 1.00 94.25 72 GLN A C 1
ATOM 559 O O . GLN A 1 72 ? 4.761 -9.861 7.315 1.00 94.25 72 GLN A O 1
ATOM 564 N N . PHE A 1 73 ? 4.827 -8.116 5.892 1.00 94.75 73 PHE A N 1
ATOM 565 C CA . PHE A 1 73 ? 4.417 -7.123 6.877 1.00 94.75 73 PHE A CA 1
ATOM 566 C C . PHE A 1 73 ? 3.019 -7.420 7.436 1.00 94.75 73 PHE A C 1
ATOM 568 O O . PHE A 1 73 ? 2.847 -7.471 8.652 1.00 94.75 73 PHE A O 1
ATOM 575 N N . LEU A 1 74 ? 2.033 -7.690 6.578 1.00 94.31 74 LEU A N 1
ATOM 576 C CA . LEU A 1 74 ? 0.663 -8.001 6.998 1.00 94.31 74 LEU A CA 1
ATOM 577 C C . LEU A 1 74 ? 0.579 -9.286 7.830 1.00 94.31 74 LEU A C 1
ATOM 579 O O . LEU A 1 74 ? -0.163 -9.338 8.811 1.00 94.31 74 LEU A O 1
ATOM 583 N N . GLN A 1 75 ? 1.361 -10.312 7.490 1.00 94.00 75 GLN A N 1
ATOM 584 C CA . GLN A 1 75 ? 1.455 -11.542 8.280 1.00 94.00 75 GLN A CA 1
ATOM 585 C C . GLN A 1 75 ? 2.044 -11.286 9.673 1.00 94.00 75 GLN A C 1
ATOM 587 O O . GLN A 1 75 ? 1.591 -11.891 10.645 1.00 94.00 75 GLN A O 1
ATOM 592 N N . SER A 1 76 ? 3.035 -10.399 9.782 1.00 94.56 76 SER A N 1
ATOM 593 C CA . SER A 1 76 ? 3.611 -9.983 11.065 1.00 94.56 76 SER A CA 1
ATOM 594 C C . SER A 1 76 ? 2.622 -9.146 11.883 1.00 94.56 76 SER A C 1
ATOM 596 O O . SER A 1 76 ? 2.378 -9.430 13.057 1.00 94.56 76 SER A O 1
ATOM 598 N N . LEU A 1 77 ? 1.968 -8.175 11.243 1.00 93.69 77 LEU A N 1
ATOM 599 C CA . LEU A 1 77 ? 0.982 -7.301 11.872 1.00 93.69 77 LEU A CA 1
ATOM 600 C C . LEU A 1 77 ? -0.207 -8.096 12.424 1.00 93.69 77 LEU A C 1
ATOM 602 O O . LEU A 1 77 ? -0.628 -7.870 13.556 1.00 93.69 77 LEU A O 1
ATOM 606 N N . LYS A 1 78 ? -0.688 -9.087 11.666 1.00 92.62 78 LYS A N 1
ATOM 607 C CA . LYS A 1 78 ? -1.750 -10.006 12.092 1.00 92.62 78 LYS A CA 1
ATOM 608 C C . LYS A 1 78 ? -1.389 -10.794 13.357 1.00 92.62 78 LYS A C 1
ATOM 610 O O . LYS A 1 78 ? -2.277 -11.123 14.136 1.00 92.62 78 LYS A O 1
ATOM 615 N N . LYS A 1 79 ? -0.111 -11.121 13.566 1.00 94.44 79 LYS A N 1
ATOM 616 C CA . LYS A 1 79 ? 0.343 -11.862 14.756 1.00 94.44 79 LYS A CA 1
ATOM 617 C C . LYS A 1 79 ? 0.475 -10.966 15.987 1.00 94.44 79 LYS A C 1
ATOM 619 O O . LYS A 1 79 ? 0.254 -11.448 17.092 1.00 94.44 79 LYS A O 1
ATOM 624 N N . SER A 1 80 ? 0.830 -9.697 15.795 1.00 93.88 80 SER A N 1
ATOM 625 C CA . SER A 1 80 ? 1.224 -8.806 16.893 1.00 93.88 80 SER A CA 1
ATOM 626 C C . SER A 1 80 ? 0.157 -7.780 17.286 1.00 93.88 80 SER A C 1
ATOM 628 O O . SER A 1 80 ? 0.003 -7.504 18.470 1.00 93.88 80 SER A O 1
ATOM 630 N N . CYS A 1 81 ? -0.562 -7.195 16.321 1.00 93.25 81 CYS A N 1
ATOM 631 C CA . CYS A 1 81 ? -1.371 -5.977 16.512 1.00 93.25 81 CYS A CA 1
ATOM 632 C C . CYS A 1 81 ? -2.742 -6.044 15.815 1.00 93.25 81 CYS A C 1
ATOM 634 O O . CYS A 1 81 ? -3.262 -5.034 15.327 1.00 93.25 81 CYS A O 1
ATOM 636 N N . LEU A 1 82 ? -3.311 -7.245 15.686 1.00 93.56 82 LEU A N 1
ATOM 637 C CA . LEU A 1 82 ? -4.565 -7.446 14.958 1.00 93.56 82 LEU A CA 1
ATOM 638 C C . LEU A 1 82 ? -5.728 -6.658 15.576 1.00 93.56 82 LEU A C 1
ATOM 640 O O . LEU A 1 82 ? -6.455 -5.984 14.854 1.00 93.56 82 LEU A O 1
ATOM 644 N N . ASN A 1 83 ? -5.862 -6.672 16.902 1.00 95.31 83 ASN A N 1
ATOM 645 C CA . ASN A 1 83 ? -6.995 -6.050 17.592 1.00 95.31 83 ASN A CA 1
ATOM 646 C C . ASN A 1 83 ? -7.038 -4.526 17.397 1.00 95.31 83 ASN A C 1
ATOM 648 O O . ASN A 1 83 ? -8.105 -3.933 17.251 1.00 95.31 83 ASN A O 1
ATOM 652 N N . GLU A 1 84 ? -5.881 -3.877 17.422 1.00 93.38 84 GLU A N 1
ATOM 653 C CA . GLU A 1 84 ? -5.723 -2.436 17.241 1.00 93.38 84 GLU A CA 1
ATOM 654 C C . GLU A 1 84 ? -5.959 -2.050 15.782 1.00 93.38 84 GLU A C 1
ATOM 656 O O . GLU A 1 84 ? -6.652 -1.070 15.499 1.00 93.38 84 GLU A O 1
ATOM 661 N N . THR A 1 85 ? -5.433 -2.864 14.864 1.00 92.44 85 THR A N 1
ATOM 662 C CA . THR A 1 85 ? -5.616 -2.678 13.423 1.00 92.44 85 THR A CA 1
ATOM 663 C C . THR A 1 85 ? -7.089 -2.799 13.041 1.00 92.44 85 THR A C 1
ATOM 665 O O . THR A 1 85 ? -7.593 -1.959 12.300 1.00 92.44 85 THR A O 1
ATOM 668 N N . ASP A 1 86 ? -7.808 -3.777 13.598 1.00 94.31 86 ASP A N 1
ATOM 669 C CA . ASP A 1 86 ? -9.238 -3.958 13.346 1.00 94.31 86 ASP A CA 1
ATOM 670 C C . ASP A 1 86 ? -10.073 -2.811 13.911 1.00 94.31 86 ASP A C 1
ATOM 672 O O . ASP A 1 86 ? -11.006 -2.343 13.259 1.00 94.31 86 ASP A O 1
ATOM 676 N N . LYS A 1 87 ? -9.735 -2.294 15.097 1.00 94.25 87 LYS A N 1
ATOM 677 C CA . LYS A 1 87 ? -10.409 -1.106 15.648 1.00 94.25 87 LYS A CA 1
ATOM 678 C C . LYS A 1 87 ? -10.236 0.109 14.737 1.00 94.25 87 LYS A C 1
ATOM 680 O O . LYS A 1 87 ? -11.209 0.818 14.482 1.00 94.25 87 LYS A O 1
ATOM 685 N N . LEU A 1 88 ? -9.023 0.338 14.230 1.00 91.69 88 LEU A N 1
ATOM 686 C CA . LEU A 1 88 ? -8.747 1.448 13.319 1.00 91.69 88 LEU A CA 1
ATOM 687 C C . LEU A 1 88 ? -9.436 1.256 11.960 1.00 91.69 88 LEU A C 1
ATOM 689 O O . LEU A 1 88 ? -10.058 2.191 11.462 1.00 91.69 88 LEU A O 1
ATOM 693 N N . GLY A 1 89 ? -9.386 0.048 11.394 1.00 92.94 89 GLY A N 1
ATOM 694 C CA . GLY A 1 89 ? -10.069 -0.292 10.143 1.00 92.94 89 GLY A CA 1
ATOM 695 C C . GLY A 1 89 ? -11.576 -0.047 10.223 1.00 92.94 89 GLY A C 1
ATOM 696 O O . GLY A 1 89 ? -12.129 0.647 9.373 1.00 92.94 89 GLY A O 1
ATOM 697 N N . ASN A 1 90 ? -12.218 -0.509 11.301 1.00 93.44 90 ASN A N 1
ATOM 698 C CA . ASN A 1 90 ? -13.644 -0.277 11.548 1.00 93.44 90 ASN A CA 1
ATOM 699 C C . ASN A 1 90 ? -13.985 1.210 11.738 1.00 93.44 90 ASN A C 1
ATOM 701 O O . ASN A 1 90 ? -15.048 1.656 11.309 1.00 93.44 90 ASN A O 1
ATOM 705 N N . CYS A 1 91 ? -13.105 1.985 12.379 1.00 92.50 91 CYS A N 1
ATOM 706 C CA . CYS A 1 91 ? -13.290 3.429 12.528 1.00 92.50 91 CYS A CA 1
ATOM 707 C C . CYS A 1 91 ? -13.264 4.137 11.164 1.00 92.50 91 CYS A C 1
ATOM 709 O O . CYS A 1 91 ? -14.124 4.968 10.882 1.00 92.50 91 CYS A O 1
ATOM 711 N N . ILE A 1 92 ? -12.317 3.770 10.296 1.00 91.88 92 ILE A N 1
ATOM 712 C CA . ILE A 1 92 ? -12.187 4.347 8.951 1.00 91.88 92 ILE A CA 1
ATOM 713 C C . ILE A 1 92 ? -13.393 3.978 8.081 1.00 91.88 92 ILE A C 1
ATOM 715 O O . ILE A 1 92 ? -13.902 4.843 7.370 1.00 91.88 92 ILE A O 1
ATOM 719 N N . ASP A 1 93 ? -13.851 2.726 8.152 1.00 92.38 93 ASP A N 1
ATOM 720 C CA . ASP A 1 93 ? -14.987 2.224 7.370 1.00 92.38 93 ASP A CA 1
ATOM 721 C C . ASP A 1 93 ? -16.299 2.941 7.730 1.00 92.38 93 ASP A C 1
ATOM 723 O O . ASP A 1 93 ? -17.022 3.415 6.857 1.00 92.38 93 ASP A O 1
ATOM 727 N N . ASN A 1 94 ? -16.560 3.118 9.030 1.00 91.38 94 ASN A N 1
ATOM 728 C CA . ASN A 1 94 ? -17.789 3.752 9.517 1.00 91.38 94 ASN A CA 1
ATOM 729 C C . ASN A 1 94 ? -17.706 5.286 9.619 1.00 91.38 94 ASN A C 1
ATOM 731 O O . ASN A 1 94 ? -18.731 5.946 9.786 1.00 91.38 94 ASN A O 1
ATOM 735 N N . GLY A 1 95 ? -16.506 5.871 9.564 1.00 86.25 95 GLY A N 1
ATOM 736 C CA . GLY A 1 95 ? -16.297 7.294 9.843 1.00 86.25 95 GLY A CA 1
ATOM 737 C C . GLY A 1 95 ? -16.663 8.226 8.687 1.00 86.25 95 GLY A C 1
ATOM 738 O O . GLY A 1 95 ? -17.178 9.322 8.906 1.00 86.25 95 GLY A O 1
ATOM 739 N N . SER A 1 96 ? -16.392 7.831 7.440 1.00 84.88 96 SER A N 1
ATOM 740 C CA . SER A 1 96 ? -16.684 8.661 6.267 1.00 84.88 96 SER A CA 1
ATOM 741 C C . SER A 1 96 ? -16.695 7.842 4.984 1.00 84.88 96 SER A C 1
ATOM 743 O O . SER A 1 96 ? -15.809 7.023 4.766 1.00 84.88 96 SER A O 1
ATOM 745 N N . ALA A 1 97 ? -17.582 8.188 4.046 1.00 85.06 97 ALA A N 1
ATOM 746 C CA . ALA A 1 97 ? -17.571 7.631 2.690 1.00 85.06 97 ALA A CA 1
ATOM 747 C C . ALA A 1 97 ? -16.237 7.852 1.942 1.00 85.06 97 ALA A C 1
ATOM 749 O O . ALA A 1 97 ? -15.931 7.144 0.987 1.00 8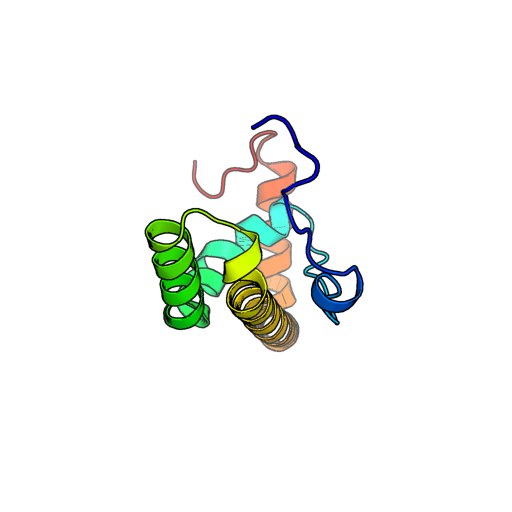5.06 97 ALA A O 1
ATOM 750 N N . LYS A 1 98 ? -15.427 8.835 2.363 1.00 83.50 98 LYS A N 1
ATOM 751 C CA . LYS A 1 98 ? -14.104 9.113 1.778 1.00 83.50 98 LYS A CA 1
ATOM 752 C C . LYS A 1 98 ? -12.960 8.343 2.463 1.00 83.50 98 LYS A C 1
ATOM 754 O O . LYS A 1 98 ? -11.826 8.382 1.971 1.00 83.50 98 LYS A O 1
ATOM 759 N N . LEU A 1 99 ? -13.247 7.606 3.544 1.00 85.06 99 LEU A N 1
ATOM 760 C CA . LEU A 1 99 ? -12.300 6.784 4.308 1.00 85.06 99 LEU A CA 1
ATOM 761 C C . LEU A 1 99 ? -11.068 7.591 4.758 1.00 85.06 99 LEU A C 1
ATOM 763 O O . LEU A 1 99 ? -9.939 7.315 4.337 1.00 85.06 99 LEU A O 1
ATOM 767 N N . TYR A 1 100 ? -11.283 8.653 5.530 1.00 80.19 100 TYR A N 1
ATOM 768 C CA . TYR A 1 100 ? -10.195 9.476 6.057 1.00 80.19 100 TYR A CA 1
ATOM 769 C C . TYR A 1 100 ? -9.529 8.812 7.270 1.00 80.19 100 TYR A C 1
ATOM 771 O O . TYR A 1 100 ? -10.200 8.196 8.090 1.00 80.19 100 TYR A O 1
ATOM 779 N N . ILE A 1 101 ? -8.203 8.946 7.372 1.00 75.88 101 ILE A N 1
ATOM 780 C CA . ILE A 1 101 ? -7.410 8.486 8.531 1.00 75.88 101 ILE A CA 1
ATOM 781 C C . ILE A 1 101 ? -7.289 9.593 9.590 1.00 75.88 101 ILE A C 1
ATOM 783 O O . ILE A 1 101 ? -7.172 9.304 10.776 1.00 75.88 101 ILE A O 1
ATOM 787 N N . SER A 1 102 ? -7.331 10.857 9.165 1.00 63.09 102 SER A N 1
ATOM 788 C CA . SER A 1 102 ? -7.340 12.045 10.018 1.00 63.09 102 SER A CA 1
ATOM 789 C C . SER A 1 102 ? -8.572 12.899 9.702 1.00 63.09 102 SER A C 1
ATOM 791 O O . SER A 1 102 ? -9.013 12.869 8.550 1.00 63.09 102 SER A O 1
ATOM 793 N N . PRO A 1 103 ? -9.120 13.644 10.679 1.00 53.34 103 PRO A N 1
ATOM 794 C CA . PRO A 1 103 ? -10.148 14.649 10.410 1.00 53.34 103 PRO A CA 1
ATOM 795 C C . PRO A 1 103 ? -9.684 15.701 9.392 1.00 53.34 103 PRO A C 1
ATOM 797 O O . PRO A 1 103 ? -8.453 15.923 9.275 1.00 53.34 103 PRO A O 1
#